Protein AF-A0A7W9AEJ7-F1 (afdb_monomer_lite)

Foldseek 3Di:
DLLVLLLVLLVVVLVVLVVCVVVCVVVVVDDPVCVVVSVVVNVLSVCLNVVLVVCVVVVNNVVSSVSSCVRSVVSVVVVVVVVCCVVVVDDPD

pLDDT: mean 97.43, std 2.55, range [82.12, 9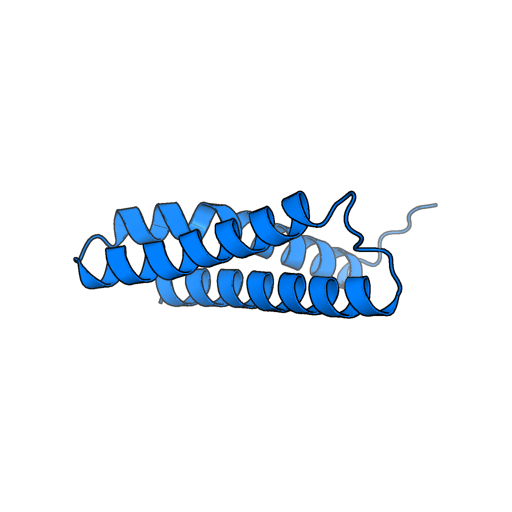8.75]

Organism: NCBI:txid1082345

Secondary structure (DSSP, 8-state):
-HHHHHHHHHHHHHHHHHHHHHHHHHHSSS-TTTHHHHHHHHHHHHHHHHHHHHHHHTT-HHHHHHHHHHHHHHHHHHHHHHHHHHHH-----

Radius of gyration: 16.03 Å; chains: 1; bounding box: 32×29×50 Å

Sequence (93 aa):
MFLKLLFALNWIAAAVLLYFFGEGQIDGSISADNMALWLGMIFGVTAIIVGGHVLVAKGKRVAAGLLLSILALPVALYGLFILALIILQPNWH

Structure (mmCIF, N/CA/C/O backbone):
data_AF-A0A7W9AEJ7-F1
#
_entry.id   AF-A0A7W9AEJ7-F1
#
loop_
_atom_site.group_PDB
_atom_site.id
_atom_site.type_symbol
_atom_site.label_atom_id
_atom_site.label_alt_id
_atom_site.label_comp_id
_atom_site.label_asym_id
_atom_site.label_entity_id
_atom_site.label_seq_id
_atom_site.pdbx_PDB_ins_code
_atom_site.Cartn_x
_atom_site.Cartn_y
_atom_site.Cartn_z
_atom_site.occupancy
_atom_site.B_iso_or_equiv
_atom_site.auth_seq_id
_atom_site.auth_comp_id
_atom_site.auth_asym_id
_atom_site.auth_atom_id
_atom_site.pdbx_PDB_model_num
ATOM 1 N N . MET A 1 1 ? -10.953 -9.421 14.362 1.00 82.12 1 MET A N 1
ATOM 2 C CA . MET A 1 1 ? -10.731 -10.179 13.113 1.00 82.12 1 MET A CA 1
ATOM 3 C C . MET A 1 1 ? -10.532 -9.239 11.926 1.00 82.12 1 MET A C 1
ATOM 5 O O . MET A 1 1 ? -9.458 -9.269 11.350 1.00 82.12 1 MET A O 1
ATOM 9 N N . PHE A 1 2 ? -11.470 -8.321 11.661 1.00 93.81 2 PHE A N 1
ATOM 10 C CA . PHE A 1 2 ? -11.405 -7.348 10.555 1.00 93.81 2 PHE A CA 1
ATOM 11 C C . PHE A 1 2 ? -10.081 -6.566 10.419 1.00 93.81 2 PHE A C 1
ATOM 13 O O . PHE A 1 2 ? -9.421 -6.664 9.395 1.00 93.81 2 PHE A O 1
ATOM 20 N N . LEU A 1 3 ? -9.623 -5.861 11.463 1.00 96.19 3 LEU A N 1
ATOM 21 C CA . LEU A 1 3 ? -8.368 -5.090 11.382 1.00 96.19 3 LEU A CA 1
ATOM 22 C C . LEU A 1 3 ? -7.140 -5.957 11.062 1.00 96.19 3 LEU A C 1
ATOM 24 O O . LEU A 1 3 ? -6.241 -5.496 10.371 1.00 96.19 3 LEU A O 1
ATOM 28 N N . LYS A 1 4 ? -7.106 -7.214 11.530 1.00 97.31 4 LYS A N 1
ATOM 29 C CA . LYS A 1 4 ? -6.001 -8.138 11.224 1.00 97.31 4 LYS A CA 1
ATOM 30 C C . LYS A 1 4 ? -5.945 -8.449 9.727 1.00 97.31 4 LYS A C 1
ATOM 32 O O . LYS A 1 4 ? -4.857 -8.484 9.170 1.00 97.31 4 LYS A O 1
ATOM 37 N N . LEU A 1 5 ? -7.106 -8.624 9.088 1.00 97.94 5 LEU A N 1
ATOM 38 C CA . LEU A 1 5 ? -7.199 -8.808 7.639 1.00 97.94 5 LEU A CA 1
ATOM 39 C C . LEU A 1 5 ? -6.690 -7.571 6.892 1.00 97.94 5 LEU A C 1
ATOM 41 O O . LEU A 1 5 ? -5.879 -7.708 5.982 1.00 97.94 5 LEU A O 1
ATOM 45 N N . LEU A 1 6 ? -7.103 -6.367 7.307 1.00 98.38 6 LEU A N 1
ATOM 46 C CA . LEU A 1 6 ? -6.610 -5.134 6.685 1.00 98.38 6 LEU A CA 1
ATOM 47 C C . LEU A 1 6 ? -5.087 -5.008 6.809 1.00 98.38 6 LEU A C 1
ATOM 49 O O . LEU A 1 6 ? -4.425 -4.688 5.826 1.00 98.38 6 LEU A O 1
ATOM 53 N N . PHE A 1 7 ? -4.512 -5.302 7.979 1.00 98.50 7 PHE A N 1
ATOM 54 C CA . PHE A 1 7 ? -3.055 -5.333 8.138 1.00 98.50 7 PHE A CA 1
ATOM 55 C C . PHE A 1 7 ? -2.394 -6.361 7.221 1.00 98.50 7 PHE A C 1
ATOM 57 O O . PHE A 1 7 ? -1.405 -6.028 6.580 1.00 98.50 7 PHE A O 1
ATOM 64 N N . ALA A 1 8 ? -2.934 -7.579 7.130 1.00 98.31 8 ALA A N 1
ATOM 65 C CA . ALA A 1 8 ? -2.378 -8.618 6.267 1.00 98.31 8 ALA A CA 1
ATOM 66 C C . ALA A 1 8 ? -2.329 -8.174 4.795 1.00 98.31 8 ALA A C 1
ATOM 68 O O . ALA A 1 8 ? -1.295 -8.319 4.152 1.00 98.31 8 ALA A O 1
ATOM 69 N N . LEU A 1 9 ? -3.400 -7.556 4.288 1.00 98.38 9 LEU A N 1
ATOM 70 C CA . LEU A 1 9 ? -3.445 -7.020 2.922 1.00 98.38 9 LEU A CA 1
ATOM 71 C C . LEU A 1 9 ? -2.413 -5.905 2.697 1.00 98.38 9 LEU A C 1
ATOM 73 O O . LEU A 1 9 ? -1.723 -5.904 1.682 1.00 98.38 9 LEU A O 1
ATOM 77 N N . ASN A 1 10 ? -2.260 -4.987 3.656 1.00 98.50 10 ASN A N 1
ATOM 78 C CA . ASN A 1 10 ? -1.238 -3.940 3.574 1.00 98.50 10 ASN A CA 1
ATOM 79 C C . ASN A 1 10 ? 0.189 -4.520 3.603 1.00 98.50 10 ASN A C 1
ATOM 81 O O . ASN A 1 10 ? 1.050 -4.050 2.865 1.00 98.50 10 ASN A O 1
ATOM 85 N N . TRP A 1 11 ? 0.441 -5.558 4.407 1.00 98.50 11 TRP A N 1
ATOM 86 C CA . TRP A 1 11 ? 1.737 -6.245 4.436 1.00 98.50 11 TRP A CA 1
ATOM 87 C C . TRP A 1 11 ? 2.042 -6.993 3.136 1.00 98.50 11 TRP A C 1
ATOM 89 O O . TRP A 1 11 ? 3.182 -6.960 2.681 1.00 98.50 11 TRP A O 1
ATOM 99 N N . ILE A 1 12 ? 1.036 -7.608 2.505 1.00 98.31 12 ILE A N 1
ATOM 100 C CA . ILE A 1 12 ? 1.179 -8.201 1.166 1.00 98.31 12 ILE A CA 1
ATOM 101 C C . ILE A 1 12 ? 1.568 -7.121 0.152 1.00 98.31 12 ILE A C 1
ATOM 103 O O . ILE A 1 12 ? 2.521 -7.304 -0.600 1.00 98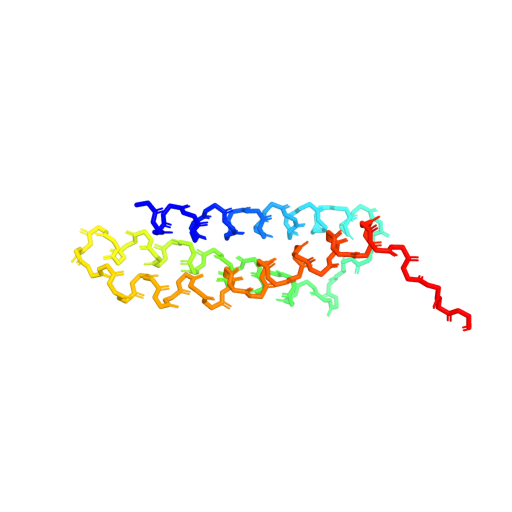.31 12 ILE A O 1
ATOM 107 N N . ALA A 1 13 ? 0.887 -5.972 0.167 1.00 98.06 13 ALA A N 1
ATOM 108 C CA . ALA A 1 13 ? 1.208 -4.858 -0.723 1.00 98.06 13 ALA A CA 1
ATOM 109 C C . ALA A 1 13 ? 2.634 -4.329 -0.506 1.00 98.06 13 ALA A C 1
ATOM 111 O O . ALA A 1 13 ? 3.355 -4.093 -1.472 1.00 98.06 13 ALA A O 1
ATOM 112 N N . ALA A 1 14 ? 3.061 -4.197 0.754 1.00 98.56 14 ALA A N 1
ATOM 113 C CA . ALA A 1 14 ? 4.425 -3.806 1.095 1.00 98.56 14 ALA A CA 1
ATOM 114 C C . ALA A 1 14 ? 5.457 -4.813 0.568 1.00 98.56 14 ALA A C 1
ATOM 116 O O . ALA A 1 14 ? 6.458 -4.407 -0.013 1.00 98.56 14 ALA A O 1
ATOM 117 N N . ALA A 1 15 ? 5.204 -6.116 0.725 1.00 98.56 15 ALA A N 1
ATOM 118 C CA . ALA A 1 15 ? 6.097 -7.160 0.230 1.00 98.56 15 ALA A CA 1
ATOM 119 C C . ALA A 1 15 ? 6.234 -7.122 -1.299 1.00 98.56 15 ALA A C 1
ATOM 121 O O . ALA A 1 15 ? 7.349 -7.167 -1.809 1.00 98.56 15 ALA A O 1
ATOM 122 N N . VAL A 1 16 ? 5.118 -6.972 -2.021 1.00 98.00 16 VAL A N 1
ATOM 123 C CA . VAL A 1 16 ? 5.117 -6.826 -3.486 1.00 98.00 16 VAL A CA 1
ATOM 124 C C . VAL A 1 16 ? 5.900 -5.583 -3.909 1.00 98.00 16 VAL A C 1
ATOM 126 O O . VAL A 1 16 ? 6.761 -5.668 -4.780 1.00 98.00 16 VAL A O 1
ATOM 129 N N . LEU A 1 17 ? 5.649 -4.439 -3.266 1.00 98.38 17 LEU A N 1
ATOM 130 C CA . LEU A 1 17 ? 6.344 -3.190 -3.569 1.00 98.38 17 LEU A CA 1
ATOM 131 C C . LEU A 1 17 ? 7.857 -3.305 -3.343 1.00 98.38 17 LEU A C 1
ATOM 133 O O . LEU A 1 17 ? 8.631 -2.868 -4.187 1.00 98.38 17 LEU A O 1
ATOM 137 N N . LEU A 1 18 ? 8.280 -3.901 -2.225 1.00 98.50 18 LEU A N 1
ATOM 138 C CA . LEU A 1 18 ? 9.697 -4.086 -1.905 1.00 98.50 18 LEU A CA 1
ATOM 139 C C . LEU A 1 18 ? 10.379 -5.085 -2.843 1.00 98.50 18 LEU A C 1
ATOM 141 O O . LEU A 1 18 ? 11.533 -4.871 -3.206 1.00 98.50 18 LEU A O 1
ATOM 145 N N . TYR A 1 19 ? 9.672 -6.139 -3.257 1.00 98.56 19 TYR A N 1
ATOM 146 C CA . TYR A 1 19 ? 10.172 -7.083 -4.253 1.00 98.56 19 TYR A CA 1
ATOM 147 C C . TYR A 1 19 ? 10.463 -6.378 -5.583 1.00 98.56 19 TYR A C 1
ATOM 149 O O . TYR A 1 19 ? 11.598 -6.410 -6.051 1.00 98.56 19 TYR A O 1
ATOM 157 N N . PHE A 1 20 ? 9.481 -5.661 -6.141 1.00 98.00 20 PHE A N 1
ATOM 158 C CA . PHE A 1 20 ? 9.671 -4.926 -7.397 1.00 98.00 20 PHE A CA 1
ATOM 159 C C . PHE A 1 20 ? 10.662 -3.772 -7.273 1.00 98.00 20 PHE A C 1
ATOM 161 O O . PHE A 1 20 ? 11.369 -3.478 -8.230 1.00 98.00 20 PHE A O 1
ATOM 168 N N . PHE A 1 21 ? 10.756 -3.140 -6.101 1.00 98.44 21 PHE A N 1
ATOM 169 C CA . PHE A 1 21 ? 11.806 -2.165 -5.849 1.00 98.44 21 PHE A CA 1
ATOM 170 C C . PHE A 1 21 ? 13.197 -2.804 -5.950 1.00 98.44 21 PHE A C 1
ATOM 172 O O . PHE A 1 21 ? 14.079 -2.240 -6.582 1.00 98.44 21 PHE A O 1
ATOM 179 N N . GLY A 1 22 ? 13.392 -3.984 -5.353 1.00 98.31 22 GLY A N 1
ATOM 180 C CA . GLY A 1 22 ? 14.657 -4.718 -5.419 1.00 98.31 22 GLY A CA 1
ATOM 181 C C . GLY A 1 22 ? 15.010 -5.167 -6.837 1.00 98.31 22 GLY A C 1
ATOM 182 O O . GLY A 1 22 ? 16.095 -4.850 -7.316 1.00 98.31 22 GLY A O 1
ATOM 183 N N . GLU A 1 23 ? 14.085 -5.844 -7.521 1.00 98.50 23 GLU A N 1
ATOM 184 C CA . GLU A 1 23 ? 14.266 -6.266 -8.920 1.00 98.50 23 GLU A CA 1
ATOM 185 C C . GLU A 1 23 ? 14.549 -5.070 -9.834 1.00 98.50 23 GLU A C 1
ATOM 187 O O . GLU A 1 23 ? 15.477 -5.106 -10.638 1.00 98.50 23 GLU A O 1
ATOM 192 N N . GLY A 1 24 ? 13.826 -3.967 -9.635 1.00 97.81 24 GLY A N 1
ATOM 193 C CA . GLY A 1 24 ? 13.988 -2.761 -10.432 1.00 97.81 24 GLY A CA 1
ATOM 194 C C . GLY A 1 24 ? 15.352 -2.075 -10.278 1.00 97.81 24 GLY A C 1
ATOM 195 O O . GLY A 1 24 ? 15.822 -1.401 -11.192 1.00 97.81 24 GLY A O 1
ATOM 196 N N . GLN A 1 25 ? 16.020 -2.249 -9.133 1.00 97.56 25 GLN A N 1
ATOM 197 C CA . GLN A 1 25 ? 17.413 -1.815 -8.959 1.00 97.56 25 GLN A CA 1
ATOM 198 C C . GLN A 1 25 ? 18.391 -2.726 -9.711 1.00 97.56 25 GLN A C 1
ATOM 200 O O . GLN A 1 25 ? 19.420 -2.254 -10.188 1.00 97.56 25 GLN A O 1
ATOM 205 N N . ILE A 1 26 ? 18.090 -4.026 -9.797 1.00 98.06 26 ILE A N 1
ATOM 206 C CA . ILE A 1 26 ? 18.944 -5.027 -10.451 1.00 98.06 26 ILE A CA 1
ATOM 207 C C . ILE A 1 26 ? 18.874 -4.880 -11.973 1.00 98.06 26 ILE A C 1
ATOM 209 O O . ILE A 1 26 ? 19.910 -4.910 -12.637 1.00 98.06 26 ILE A O 1
ATOM 213 N N . ASP A 1 27 ? 17.670 -4.711 -12.524 1.00 96.81 27 ASP A N 1
ATOM 214 C CA . ASP A 1 27 ? 17.451 -4.595 -13.970 1.00 96.81 27 ASP A CA 1
ATOM 215 C C . ASP A 1 27 ? 17.614 -3.160 -14.513 1.00 96.81 27 ASP A C 1
ATOM 217 O O . ASP A 1 27 ? 17.638 -2.950 -15.727 1.00 96.81 27 ASP A O 1
ATOM 221 N N . GLY A 1 28 ? 17.768 -2.174 -13.622 1.00 96.62 28 GLY A N 1
ATOM 222 C CA . GLY A 1 28 ? 17.964 -0.765 -13.960 1.00 96.62 28 GLY A CA 1
ATOM 223 C C . GLY A 1 28 ? 16.686 -0.009 -14.340 1.00 96.62 28 GLY A C 1
ATOM 224 O O . GLY A 1 28 ? 16.770 1.162 -14.716 1.00 96.62 28 GLY A O 1
ATOM 225 N N . SER A 1 29 ? 15.504 -0.627 -14.229 1.00 97.00 29 SER A N 1
ATOM 226 C CA . SER A 1 29 ? 14.213 0.047 -14.441 1.00 97.00 29 SER A CA 1
ATOM 227 C C . SER A 1 29 ? 13.899 1.085 -13.357 1.00 97.00 29 SER A C 1
ATOM 229 O O . SER A 1 29 ? 13.112 2.010 -13.589 1.00 97.00 29 SER A O 1
ATOM 231 N N . ILE A 1 30 ? 14.544 0.983 -12.189 1.00 97.81 30 ILE A N 1
ATOM 232 C CA . ILE A 1 30 ? 14.552 2.013 -11.150 1.00 97.81 30 ILE A CA 1
ATOM 233 C C . ILE A 1 30 ? 15.903 2.715 -11.150 1.00 97.81 30 ILE A C 1
ATOM 235 O O . ILE A 1 30 ? 16.921 2.161 -10.743 1.00 97.81 30 ILE A O 1
ATOM 239 N N . SER A 1 31 ? 15.887 3.976 -11.564 1.00 96.69 31 SER A N 1
ATOM 240 C CA . SER A 1 31 ? 17.060 4.834 -11.687 1.00 96.69 31 SER A CA 1
ATOM 241 C C . SER A 1 31 ? 16.863 6.128 -10.894 1.00 96.69 31 SER A C 1
ATOM 243 O O . SER A 1 31 ? 15.834 6.340 -10.248 1.00 96.69 31 SER A O 1
ATOM 245 N N . ALA A 1 32 ? 17.841 7.034 -10.947 1.00 96.12 32 ALA A N 1
ATOM 246 C CA . ALA A 1 32 ? 17.717 8.354 -10.331 1.00 96.12 32 ALA A CA 1
ATOM 247 C C . ALA A 1 32 ? 16.468 9.127 -10.808 1.00 96.12 32 ALA A C 1
ATOM 249 O O . ALA A 1 32 ? 15.888 9.875 -10.021 1.00 96.12 32 ALA A O 1
ATOM 250 N N . ASP A 1 33 ? 16.018 8.894 -12.046 1.00 97.12 33 ASP A N 1
ATOM 251 C CA . ASP A 1 33 ? 14.900 9.618 -12.662 1.00 97.12 33 ASP A CA 1
ATOM 252 C C . ASP A 1 33 ? 13.540 9.275 -12.037 1.00 97.12 33 ASP A C 1
ATOM 254 O O . ASP A 1 33 ? 12.626 10.101 -12.042 1.00 97.12 33 ASP A O 1
ATOM 258 N N . ASN A 1 34 ? 13.386 8.074 -11.466 1.00 97.62 34 ASN A N 1
ATOM 259 C CA . ASN A 1 34 ? 12.135 7.630 -10.839 1.00 97.62 34 ASN A CA 1
ATOM 260 C C . ASN A 1 34 ? 12.287 7.209 -9.367 1.00 97.62 34 ASN A C 1
ATOM 262 O O . ASN A 1 34 ? 11.287 6.905 -8.714 1.00 97.62 34 ASN A O 1
ATOM 266 N N . MET A 1 35 ? 13.498 7.260 -8.805 1.00 97.62 35 MET A N 1
ATOM 267 C CA . MET A 1 35 ? 13.784 6.895 -7.413 1.00 97.62 35 MET A CA 1
ATOM 268 C C . MET A 1 35 ? 12.849 7.590 -6.414 1.00 97.62 35 MET A C 1
ATOM 270 O O . MET A 1 35 ? 12.329 6.957 -5.495 1.00 97.62 35 MET A O 1
ATOM 274 N N . ALA A 1 36 ? 12.599 8.889 -6.604 1.00 98.12 36 ALA A N 1
ATOM 275 C CA . ALA A 1 36 ? 11.739 9.669 -5.714 1.00 98.12 36 ALA A CA 1
ATOM 276 C C . ALA A 1 36 ? 10.302 9.121 -5.656 1.00 98.12 36 ALA A C 1
ATOM 278 O O . ALA A 1 36 ? 9.708 9.066 -4.579 1.00 98.12 36 ALA A O 1
ATOM 279 N N . LEU A 1 37 ? 9.762 8.667 -6.793 1.00 98.12 37 LEU A N 1
ATOM 280 C CA . LEU A 1 37 ? 8.436 8.053 -6.864 1.00 98.12 37 LEU A CA 1
ATOM 281 C C . LEU A 1 37 ? 8.402 6.748 -6.064 1.00 98.12 37 LEU A C 1
ATOM 283 O O . LEU A 1 37 ? 7.509 6.546 -5.242 1.00 98.12 37 LEU A O 1
ATOM 287 N N . TRP A 1 38 ? 9.397 5.886 -6.261 1.00 98.38 38 TRP A N 1
ATOM 288 C CA . TRP A 1 38 ? 9.487 4.600 -5.573 1.00 98.38 38 TRP A CA 1
ATOM 289 C C . TRP A 1 38 ? 9.640 4.739 -4.060 1.00 98.38 38 TRP A C 1
ATOM 291 O O . TRP A 1 38 ? 8.895 4.113 -3.303 1.00 98.38 38 TRP A O 1
ATOM 301 N N . LEU A 1 39 ? 10.540 5.615 -3.611 1.00 98.31 39 LEU A N 1
ATOM 302 C CA . LEU A 1 39 ? 10.694 5.919 -2.189 1.00 98.31 39 LEU A CA 1
ATOM 303 C C . LEU A 1 39 ? 9.421 6.543 -1.606 1.00 98.31 39 LEU A C 1
ATOM 305 O O . LEU A 1 39 ? 9.035 6.206 -0.488 1.00 98.31 39 LEU A O 1
ATOM 309 N N . GLY A 1 40 ? 8.731 7.396 -2.369 1.00 98.62 40 GLY A N 1
ATOM 310 C CA . GLY A 1 40 ? 7.435 7.954 -1.989 1.00 98.62 40 GLY A CA 1
ATOM 311 C C . GLY A 1 40 ? 6.367 6.879 -1.775 1.00 98.62 40 GLY A C 1
ATOM 312 O O . GLY A 1 40 ? 5.652 6.917 -0.772 1.00 98.62 40 GLY A O 1
ATOM 313 N N . MET A 1 41 ? 6.297 5.877 -2.657 1.00 98.12 41 MET A N 1
ATOM 314 C CA . MET A 1 41 ? 5.394 4.733 -2.491 1.00 98.12 41 MET A CA 1
ATOM 315 C C . MET A 1 41 ? 5.745 3.916 -1.243 1.00 98.12 41 MET A C 1
ATOM 317 O O . MET A 1 41 ? 4.858 3.626 -0.438 1.00 98.12 41 MET A O 1
ATOM 321 N N . ILE A 1 42 ? 7.028 3.596 -1.033 1.00 98.56 42 ILE A N 1
ATOM 322 C CA . ILE A 1 42 ? 7.487 2.843 0.149 1.00 98.56 42 ILE A CA 1
ATOM 323 C C . ILE A 1 42 ? 7.132 3.599 1.431 1.00 98.56 42 ILE A C 1
ATOM 325 O O . ILE A 1 42 ? 6.584 3.017 2.374 1.00 98.56 42 ILE A O 1
ATOM 329 N N . PHE A 1 43 ? 7.393 4.906 1.454 1.00 98.62 43 PHE A N 1
ATOM 330 C CA . PHE A 1 43 ? 7.042 5.767 2.574 1.00 98.62 43 PHE A CA 1
ATOM 331 C C . PHE A 1 43 ? 5.530 5.784 2.821 1.00 98.62 43 PHE A C 1
ATOM 333 O O . PHE A 1 43 ? 5.100 5.603 3.958 1.00 98.62 43 PHE A O 1
ATOM 340 N N . GLY A 1 44 ? 4.718 5.936 1.772 1.00 98.50 44 GLY A N 1
ATOM 341 C CA . GLY A 1 44 ? 3.258 5.950 1.871 1.00 98.50 44 GLY A CA 1
ATOM 342 C C . GLY A 1 44 ? 2.688 4.657 2.458 1.00 98.50 44 GLY A C 1
ATOM 343 O O . GLY A 1 44 ? 1.913 4.702 3.416 1.00 98.50 44 GLY A O 1
ATOM 344 N N . VAL A 1 45 ? 3.121 3.498 1.950 1.00 98.38 45 VAL A N 1
ATOM 345 C CA . VAL A 1 45 ? 2.702 2.185 2.477 1.00 98.38 45 VAL A CA 1
ATOM 346 C C . VAL A 1 45 ? 3.133 2.023 3.938 1.00 98.38 45 VAL A C 1
ATOM 348 O O . VAL A 1 45 ? 2.331 1.626 4.788 1.00 98.38 45 VAL A O 1
ATOM 351 N N . THR A 1 46 ? 4.374 2.400 4.259 1.00 98.56 46 THR A N 1
ATOM 352 C CA . THR A 1 46 ? 4.900 2.346 5.631 1.00 98.56 46 THR A CA 1
ATOM 353 C C . THR A 1 46 ? 4.091 3.238 6.574 1.00 98.56 46 THR A C 1
ATOM 355 O O . THR A 1 46 ? 3.713 2.802 7.663 1.00 98.56 46 THR A O 1
ATOM 358 N N . ALA A 1 47 ? 3.758 4.462 6.153 1.00 98.69 47 ALA A N 1
ATOM 359 C CA . ALA A 1 47 ? 2.963 5.405 6.933 1.00 98.69 47 ALA A CA 1
ATOM 360 C C . ALA A 1 47 ? 1.549 4.873 7.221 1.00 98.69 47 ALA A C 1
ATOM 362 O O . ALA A 1 47 ? 1.056 5.037 8.339 1.00 98.69 47 ALA A O 1
ATOM 363 N N . ILE A 1 48 ? 0.917 4.186 6.263 1.00 98.62 48 ILE A N 1
ATOM 364 C CA . ILE A 1 48 ? -0.393 3.545 6.461 1.00 98.62 48 ILE A CA 1
ATOM 365 C C . ILE A 1 48 ? -0.302 2.429 7.510 1.00 98.62 48 ILE A C 1
ATOM 367 O O . ILE A 1 48 ? -1.104 2.402 8.447 1.00 98.62 48 ILE A O 1
ATOM 371 N N . ILE A 1 49 ? 0.687 1.533 7.399 1.00 98.62 49 ILE A N 1
ATOM 372 C CA . ILE A 1 49 ? 0.862 0.404 8.329 1.00 98.62 49 ILE A CA 1
ATOM 373 C C . ILE A 1 49 ? 1.179 0.909 9.742 1.00 98.62 49 ILE A C 1
ATOM 375 O O . ILE A 1 49 ? 0.487 0.561 10.704 1.00 98.62 49 ILE A O 1
ATOM 379 N N . VAL A 1 50 ? 2.197 1.764 9.878 1.00 98.62 50 VAL A N 1
ATOM 380 C CA . VAL A 1 50 ? 2.620 2.317 11.173 1.00 98.62 50 VAL A CA 1
ATOM 381 C C . VAL A 1 50 ? 1.513 3.179 11.776 1.00 98.62 50 VAL A C 1
ATOM 383 O O . VAL A 1 50 ? 1.174 3.013 12.950 1.00 98.62 50 VAL A O 1
ATOM 386 N N . GLY A 1 51 ? 0.886 4.049 10.980 1.00 98.56 51 GLY A N 1
ATOM 387 C CA . GLY A 1 51 ? -0.243 4.871 11.414 1.00 98.56 51 GLY A CA 1
ATOM 388 C C . GLY A 1 51 ? -1.418 4.024 11.904 1.00 98.56 51 GLY A C 1
ATOM 389 O O . GLY A 1 51 ? -1.991 4.313 12.957 1.00 98.56 51 GLY A O 1
ATOM 390 N N . GLY A 1 52 ? -1.722 2.923 11.211 1.00 98.38 52 GLY A N 1
ATOM 391 C CA . GLY A 1 52 ? -2.712 1.941 11.643 1.00 98.38 52 GLY A CA 1
ATOM 392 C C . GLY A 1 52 ? -2.374 1.344 13.010 1.00 98.38 52 GLY A C 1
ATOM 393 O O . GLY A 1 52 ? -3.228 1.330 13.900 1.00 98.38 52 GLY A O 1
ATOM 394 N N . HIS A 1 53 ? -1.127 0.904 13.219 1.00 98.44 53 HIS A N 1
ATOM 395 C CA . HIS A 1 53 ? -0.674 0.362 14.508 1.00 98.44 53 HIS A CA 1
ATOM 396 C C . HIS A 1 53 ? -0.789 1.389 15.640 1.00 98.44 53 HIS A C 1
ATOM 398 O O . HIS A 1 53 ? -1.332 1.075 16.702 1.00 98.44 53 HIS A O 1
ATOM 404 N N . VAL A 1 54 ? -0.350 2.629 15.403 1.00 98.75 54 VAL A N 1
ATOM 405 C CA . VAL A 1 54 ? -0.430 3.725 16.382 1.00 98.75 54 VAL A CA 1
ATOM 406 C C . VAL A 1 54 ? -1.882 4.040 16.748 1.00 98.75 54 VAL A C 1
ATOM 408 O O . VAL A 1 54 ? -2.199 4.221 17.925 1.00 98.75 54 VAL A O 1
ATOM 411 N N . LEU A 1 55 ? -2.791 4.085 15.771 1.00 98.62 55 LEU A N 1
ATOM 412 C CA . LEU A 1 55 ? -4.213 4.334 16.024 1.00 98.62 55 LEU A CA 1
ATOM 413 C C . LEU A 1 55 ? -4.858 3.202 16.831 1.00 98.62 55 LEU A C 1
ATOM 415 O O . LEU A 1 55 ? -5.632 3.479 17.750 1.00 98.62 55 LEU A O 1
ATOM 419 N N . VAL A 1 56 ? -4.506 1.944 16.544 1.00 98.19 56 VAL A N 1
ATOM 420 C CA . VAL A 1 56 ? -4.962 0.789 17.334 1.00 98.19 56 VAL A CA 1
ATOM 421 C C . VAL A 1 56 ? -4.445 0.863 18.770 1.00 98.19 56 VAL A C 1
ATOM 423 O O . VAL A 1 56 ? -5.238 0.677 19.693 1.00 98.19 56 VAL A O 1
ATOM 426 N N . ALA A 1 57 ? -3.163 1.184 18.968 1.00 98.12 57 ALA A N 1
ATOM 427 C CA . ALA A 1 57 ? -2.563 1.328 20.296 1.00 98.12 57 ALA A CA 1
ATOM 428 C C . ALA A 1 57 ? -3.229 2.442 21.125 1.00 98.12 57 ALA A C 1
ATOM 430 O O . ALA A 1 57 ? -3.360 2.322 22.338 1.00 98.12 57 ALA A O 1
ATOM 431 N N . LYS A 1 58 ? -3.725 3.496 20.465 1.00 98.38 58 LYS A N 1
ATOM 432 C CA . LYS A 1 58 ? -4.488 4.594 21.087 1.00 98.38 58 LYS A CA 1
ATOM 433 C C . LYS A 1 58 ? -5.990 4.301 21.248 1.00 98.38 58 LYS A C 1
ATOM 435 O O . LYS A 1 58 ? -6.757 5.216 21.533 1.00 98.38 58 LYS A O 1
ATOM 440 N N . GLY A 1 59 ? -6.445 3.071 20.995 1.00 98.12 59 GLY A N 1
ATOM 441 C CA . GLY A 1 59 ? -7.861 2.686 21.081 1.00 98.12 59 GLY A CA 1
ATOM 442 C C . GLY A 1 59 ? -8.752 3.219 19.947 1.00 98.12 59 GLY A C 1
ATOM 443 O O . GLY A 1 59 ? -9.945 2.917 19.906 1.00 98.12 59 GLY A O 1
ATOM 444 N N . LYS A 1 60 ? -8.198 3.952 18.970 1.00 98.25 60 LYS A N 1
ATOM 445 C CA . LYS A 1 60 ? -8.926 4.567 17.845 1.00 98.25 60 LYS A CA 1
ATOM 446 C C . LYS A 1 60 ? -9.161 3.568 16.705 1.00 98.25 60 LYS A C 1
ATOM 448 O O . LYS A 1 60 ? -8.718 3.766 15.574 1.00 98.25 60 LYS A O 1
ATOM 453 N N . ARG A 1 61 ? -9.879 2.480 16.998 1.00 97.50 61 ARG A N 1
ATOM 454 C CA . ARG A 1 61 ? -10.093 1.355 16.066 1.00 97.50 61 ARG A CA 1
ATOM 455 C C . ARG A 1 61 ? -10.783 1.743 14.757 1.00 97.50 61 ARG A C 1
ATOM 457 O O . ARG A 1 61 ? -10.397 1.226 13.716 1.00 97.50 61 ARG A O 1
ATOM 464 N N . VAL A 1 62 ? -11.763 2.650 14.798 1.00 97.94 62 VAL A N 1
ATOM 465 C CA . VAL A 1 62 ? -12.473 3.112 13.589 1.00 97.94 62 VAL A CA 1
ATOM 466 C C . VAL A 1 62 ? -11.527 3.887 12.674 1.00 97.94 62 VAL A C 1
ATOM 468 O O . VAL A 1 62 ? -11.409 3.554 11.501 1.00 97.94 62 VAL A O 1
ATOM 471 N N . ALA A 1 63 ? -10.782 4.852 13.220 1.00 98.38 63 ALA A N 1
ATOM 472 C CA . ALA A 1 63 ? -9.798 5.615 12.453 1.00 98.38 63 ALA A CA 1
ATOM 473 C C . ALA A 1 63 ? -8.700 4.712 11.867 1.00 98.38 63 ALA A C 1
ATOM 475 O O . ALA A 1 63 ? -8.315 4.891 10.716 1.00 98.38 63 ALA A O 1
ATOM 476 N N . ALA A 1 64 ? -8.236 3.710 12.625 1.00 98.50 64 ALA A N 1
ATOM 477 C CA . ALA A 1 64 ? -7.292 2.716 12.117 1.00 98.50 64 ALA A CA 1
ATOM 478 C C . ALA A 1 64 ? -7.875 1.922 10.940 1.00 98.50 64 ALA A C 1
ATOM 480 O O . ALA A 1 64 ? -7.200 1.730 9.935 1.00 98.50 64 ALA A O 1
ATOM 481 N N . GLY A 1 65 ? -9.134 1.486 11.053 1.00 98.56 65 GLY A N 1
ATOM 482 C CA . GLY A 1 65 ? -9.836 0.779 9.984 1.00 98.56 65 GLY A CA 1
ATOM 483 C C . GLY A 1 65 ? -9.951 1.620 8.716 1.00 98.56 65 GLY A C 1
ATOM 484 O O . GLY A 1 65 ? -9.633 1.122 7.641 1.00 98.56 65 GLY A O 1
ATOM 485 N N . LEU A 1 66 ? -10.332 2.895 8.843 1.00 98.44 66 LEU A N 1
ATOM 486 C CA . LEU A 1 66 ? -10.411 3.824 7.713 1.00 98.44 66 LEU A CA 1
ATOM 487 C C . LEU A 1 66 ? -9.046 4.022 7.045 1.00 98.44 66 LEU A C 1
ATOM 489 O O . LEU A 1 66 ? -8.942 3.850 5.835 1.00 98.44 66 LEU A O 1
ATOM 493 N N . LEU A 1 67 ? -7.996 4.300 7.827 1.00 98.62 67 LEU A N 1
ATOM 494 C CA . LEU A 1 67 ? -6.639 4.493 7.307 1.00 98.62 67 LEU A CA 1
ATOM 495 C C . LEU A 1 67 ? -6.125 3.252 6.565 1.00 98.62 67 LEU A C 1
ATOM 497 O O . LEU A 1 67 ? -5.663 3.354 5.434 1.00 98.62 67 LEU A O 1
ATOM 501 N N . LEU A 1 68 ? -6.242 2.070 7.177 1.00 98.62 68 LEU A N 1
ATOM 502 C CA . LEU A 1 68 ? -5.772 0.817 6.579 1.00 98.62 68 LEU A CA 1
ATOM 503 C C . LEU A 1 68 ? -6.576 0.421 5.332 1.00 98.62 68 LEU A C 1
ATOM 505 O O . LEU A 1 68 ? -6.035 -0.248 4.451 1.00 98.62 68 LEU A O 1
ATOM 509 N N . SER A 1 69 ? -7.851 0.820 5.251 1.00 98.44 69 SER A N 1
ATOM 510 C CA . SER A 1 69 ? -8.721 0.511 4.109 1.00 98.44 69 SER A CA 1
ATOM 511 C C . SER A 1 69 ? -8.318 1.249 2.835 1.00 98.44 69 SER A C 1
ATOM 513 O O . SER A 1 69 ? -8.611 0.739 1.757 1.00 98.44 69 SER A O 1
ATOM 515 N N . ILE A 1 70 ? -7.613 2.385 2.943 1.00 98.25 70 ILE A N 1
ATOM 516 C CA . ILE A 1 70 ? -7.136 3.171 1.789 1.00 98.25 70 ILE A CA 1
ATOM 517 C C . ILE A 1 70 ? -6.353 2.290 0.813 1.00 98.25 70 ILE A C 1
ATOM 519 O O . ILE A 1 70 ? -6.591 2.351 -0.389 1.00 98.25 70 ILE A O 1
ATOM 523 N N . LEU A 1 71 ? -5.459 1.444 1.330 1.00 98.12 71 LEU A N 1
ATOM 524 C CA . LEU A 1 71 ? -4.647 0.543 0.516 1.00 98.12 71 LEU A CA 1
ATOM 525 C C . LEU A 1 71 ? -5.164 -0.902 0.535 1.00 98.12 71 LEU A C 1
ATOM 527 O O . LEU A 1 71 ? -5.104 -1.585 -0.484 1.00 98.12 71 LEU A O 1
ATOM 531 N N . ALA A 1 72 ? -5.734 -1.382 1.644 1.00 98.19 72 ALA A N 1
ATOM 532 C CA . ALA A 1 72 ? -6.243 -2.754 1.700 1.00 98.19 72 ALA A CA 1
ATOM 533 C C . ALA A 1 72 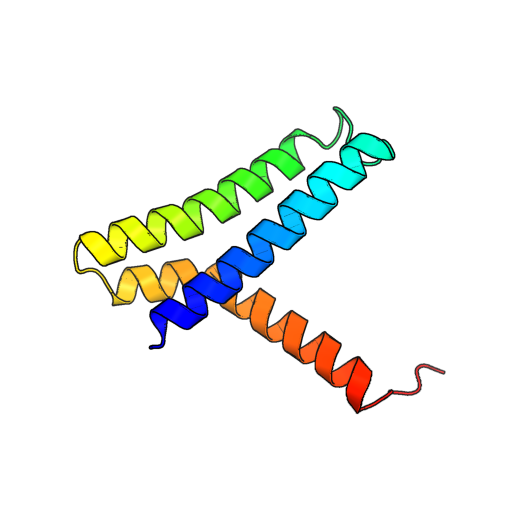? -7.379 -3.014 0.699 1.00 98.19 72 ALA A C 1
ATOM 535 O O . ALA A 1 72 ? -7.447 -4.106 0.138 1.00 98.19 72 ALA A O 1
ATOM 536 N N . LEU A 1 73 ? -8.265 -2.037 0.467 1.00 98.00 73 LEU A N 1
ATOM 537 C CA . LEU A 1 73 ? -9.380 -2.197 -0.463 1.00 98.00 73 LEU A CA 1
ATOM 538 C C . LEU A 1 73 ? -8.913 -2.376 -1.919 1.00 98.00 73 LEU A C 1
ATOM 540 O O . LEU A 1 73 ? -9.286 -3.389 -2.510 1.00 98.00 73 LEU A O 1
ATOM 544 N N . PRO A 1 74 ? -8.082 -1.487 -2.506 1.00 97.50 74 PRO A N 1
ATOM 545 C CA . PRO A 1 74 ? -7.584 -1.703 -3.864 1.00 97.50 74 PRO A CA 1
ATOM 546 C C . PRO A 1 74 ? -6.753 -2.986 -3.984 1.00 97.50 74 PRO A C 1
ATOM 548 O O . PRO A 1 74 ? -6.878 -3.684 -4.984 1.00 97.50 74 PRO A O 1
ATOM 551 N N . VAL A 1 75 ? -5.983 -3.361 -2.955 1.00 97.50 75 VAL A N 1
ATOM 552 C CA . VAL A 1 75 ? -5.225 -4.627 -2.938 1.00 97.50 75 VAL A CA 1
ATOM 553 C C . VAL A 1 75 ? -6.155 -5.839 -2.979 1.00 97.50 75 VAL A C 1
ATOM 555 O O . VAL A 1 75 ? -5.937 -6.754 -3.769 1.00 97.50 75 VAL A O 1
ATOM 558 N N . ALA A 1 76 ? -7.213 -5.847 -2.163 1.00 98.06 76 ALA A N 1
ATOM 559 C CA . ALA A 1 76 ? -8.194 -6.927 -2.164 1.00 98.06 76 ALA A CA 1
ATOM 560 C C . ALA A 1 76 ? -8.929 -7.019 -3.505 1.00 98.06 76 ALA A C 1
ATOM 562 O O . ALA A 1 76 ? -9.058 -8.110 -4.053 1.00 98.06 76 ALA A O 1
ATOM 563 N N . LEU A 1 77 ? -9.377 -5.884 -4.051 1.00 98.25 77 LEU A N 1
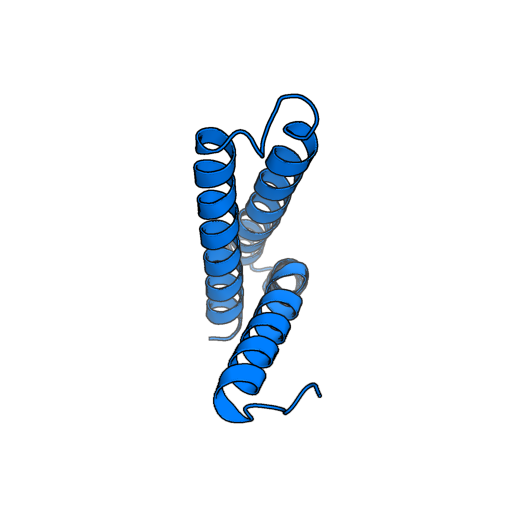ATOM 564 C CA . LEU A 1 77 ? -10.073 -5.841 -5.338 1.00 98.25 77 LEU A CA 1
ATOM 565 C C . LEU A 1 77 ? -9.175 -6.304 -6.486 1.00 98.25 77 LEU A C 1
ATOM 567 O O . LEU A 1 77 ? -9.620 -7.085 -7.321 1.00 98.25 77 LEU A O 1
ATOM 571 N N . TYR A 1 78 ? -7.908 -5.886 -6.502 1.00 97.44 78 TYR A N 1
ATOM 572 C CA . TYR A 1 78 ? -6.947 -6.339 -7.501 1.00 97.44 78 TYR A CA 1
ATOM 573 C C . TYR A 1 78 ? -6.655 -7.838 -7.366 1.00 97.44 78 TYR A C 1
ATOM 575 O O . TYR A 1 78 ? -6.689 -8.563 -8.355 1.00 97.44 78 TYR A O 1
ATOM 583 N N . GLY A 1 79 ? -6.455 -8.338 -6.143 1.00 96.62 79 GLY A N 1
ATOM 584 C CA . GLY A 1 79 ? -6.277 -9.771 -5.898 1.00 96.62 79 GLY A CA 1
ATOM 585 C C . GLY A 1 79 ? -7.485 -10.602 -6.343 1.00 96.62 79 GLY A C 1
ATOM 586 O O . GLY A 1 79 ? -7.317 -11.638 -6.982 1.00 96.62 79 GLY A O 1
ATOM 587 N N . LEU A 1 80 ? -8.704 -10.124 -6.070 1.00 98.00 80 LEU A N 1
ATOM 588 C CA . LEU A 1 80 ? -9.940 -10.753 -6.544 1.00 98.00 80 LEU A CA 1
ATOM 589 C C . LEU A 1 80 ? -10.060 -10.707 -8.068 1.00 98.00 80 LEU A C 1
ATOM 591 O O . LEU A 1 80 ? -10.492 -11.689 -8.664 1.00 98.00 80 LEU A O 1
ATOM 595 N N . PHE A 1 81 ? -9.661 -9.602 -8.696 1.00 97.38 81 PHE A N 1
ATOM 596 C CA . PHE A 1 81 ? -9.625 -9.489 -10.150 1.00 97.38 81 PHE A CA 1
ATOM 597 C C . PHE A 1 81 ? -8.674 -10.524 -10.762 1.00 97.38 81 PHE A C 1
ATOM 599 O O . PHE A 1 81 ? -9.094 -11.287 -11.626 1.00 97.38 81 PHE A O 1
ATOM 606 N N . ILE A 1 82 ? -7.437 -10.633 -10.264 1.00 97.00 82 ILE A N 1
ATOM 607 C CA . ILE A 1 82 ? -6.475 -11.648 -10.725 1.00 97.00 82 ILE A CA 1
ATOM 608 C C . ILE A 1 82 ? -7.012 -13.067 -10.507 1.00 97.00 82 ILE A C 1
ATOM 610 O O . ILE A 1 82 ? -6.943 -13.899 -11.410 1.00 97.00 82 ILE A O 1
ATOM 614 N N . LEU A 1 83 ? -7.605 -13.342 -9.344 1.00 97.81 83 LEU A N 1
ATOM 615 C CA . LEU A 1 83 ? -8.229 -14.635 -9.069 1.00 97.81 83 LEU A CA 1
ATOM 616 C C . LEU A 1 83 ? -9.365 -14.940 -10.058 1.00 97.81 83 LEU A C 1
ATOM 618 O O . LEU A 1 83 ? -9.468 -16.063 -10.549 1.00 97.81 83 LEU A O 1
ATOM 622 N N . ALA A 1 84 ? -10.187 -13.943 -10.388 1.00 97.75 84 ALA A N 1
ATOM 623 C CA . ALA A 1 84 ? -11.247 -14.083 -11.376 1.00 97.75 84 ALA A CA 1
ATOM 624 C C . ALA A 1 84 ? -10.684 -14.386 -12.770 1.00 97.75 84 ALA A C 1
ATOM 626 O O . ALA A 1 84 ? -11.216 -15.263 -13.441 1.00 97.75 84 ALA A O 1
ATOM 627 N N . LEU A 1 85 ? -9.588 -13.740 -13.186 1.00 97.31 85 LEU A N 1
ATOM 628 C CA . LEU A 1 85 ? -8.928 -14.054 -14.459 1.00 97.31 85 LEU A CA 1
ATOM 629 C C . LEU A 1 85 ? -8.454 -15.509 -14.526 1.00 97.31 85 LEU A C 1
ATOM 631 O O . LEU A 1 85 ? -8.622 -16.160 -15.555 1.00 97.31 85 LEU A O 1
ATOM 635 N N . ILE A 1 86 ? -7.90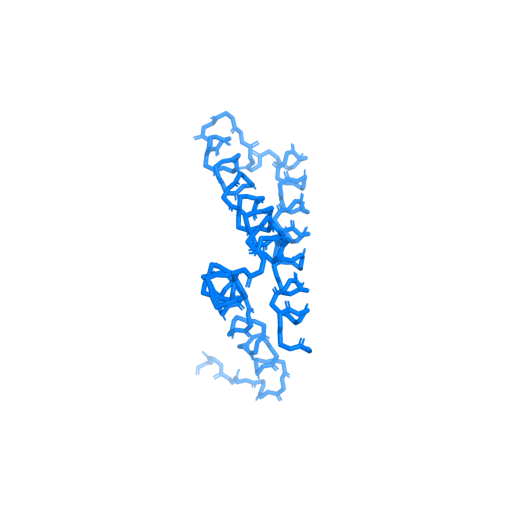3 -16.026 -13.425 1.00 97.06 86 ILE A N 1
ATOM 636 C CA . ILE 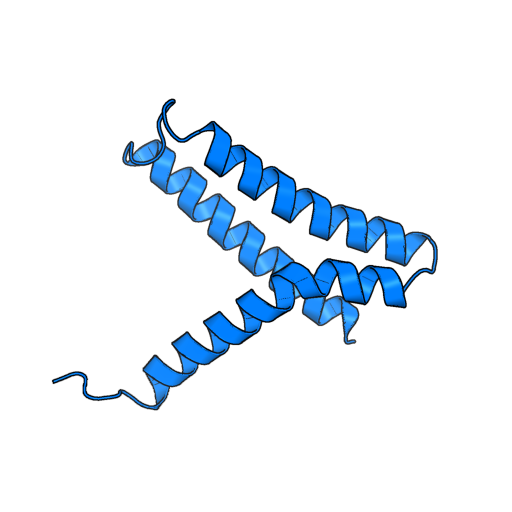A 1 86 ? -7.418 -17.409 -13.333 1.00 97.06 86 ILE A CA 1
ATOM 637 C C . ILE A 1 86 ? -8.579 -18.410 -13.409 1.00 97.06 86 ILE A C 1
ATOM 639 O O . ILE A 1 86 ? -8.467 -19.420 -14.101 1.00 97.06 86 ILE A O 1
ATOM 643 N N . ILE A 1 87 ? -9.681 -18.142 -12.703 1.00 98.19 87 ILE A N 1
ATOM 644 C CA . ILE A 1 87 ? -10.827 -19.060 -12.614 1.00 98.19 87 ILE A CA 1
ATOM 645 C C . ILE A 1 87 ? -11.693 -19.006 -13.874 1.00 98.19 87 ILE A C 1
ATOM 647 O O . ILE A 1 87 ? -12.086 -20.045 -14.396 1.00 98.19 87 ILE A O 1
ATOM 651 N N . LEU A 1 88 ? -12.034 -17.801 -14.332 1.00 97.44 88 LEU A N 1
ATOM 652 C CA . LEU A 1 88 ? -12.991 -17.598 -15.420 1.00 97.44 88 LEU A CA 1
ATOM 653 C C . LEU A 1 88 ? -12.360 -17.776 -16.799 1.00 97.44 88 LEU A C 1
ATOM 655 O O . LEU A 1 88 ? -13.099 -17.990 -17.754 1.00 97.44 88 LEU A O 1
ATOM 659 N N . GLN A 1 89 ? -11.029 -17.662 -16.900 1.00 95.38 89 GLN A N 1
ATOM 660 C CA . GLN A 1 89 ? -10.268 -17.777 -18.148 1.00 95.38 89 GLN A CA 1
ATOM 661 C C . GLN A 1 89 ? -10.943 -17.043 -19.325 1.00 95.38 89 GLN A C 1
ATOM 663 O O . GLN A 1 89 ? -11.243 -17.662 -20.349 1.00 95.38 89 GLN A O 1
ATOM 668 N N . PRO A 1 90 ? -11.251 -15.736 -19.182 1.00 94.25 90 PRO A N 1
ATOM 669 C CA . PRO A 1 90 ? -11.978 -15.002 -20.209 1.00 94.25 90 PRO A CA 1
ATOM 670 C C . PRO A 1 90 ? -11.205 -15.012 -21.533 1.00 94.25 90 PRO A C 1
ATOM 672 O O . PRO A 1 90 ? -9.988 -14.830 -21.557 1.00 94.25 90 PRO A O 1
ATOM 675 N N . ASN A 1 91 ? -11.923 -15.219 -22.637 1.00 92.50 91 ASN A N 1
ATOM 676 C CA . ASN A 1 91 ? -11.364 -15.086 -23.976 1.00 92.50 91 ASN A CA 1
ATOM 677 C C . ASN A 1 91 ? -11.326 -13.598 -24.350 1.00 92.50 91 ASN A C 1
ATOM 679 O O . ASN A 1 91 ? -12.364 -12.941 -24.350 1.00 92.50 91 ASN A O 1
ATOM 683 N N . TRP A 1 92 ? -10.132 -13.083 -24.636 1.00 87.12 92 TRP A N 1
ATOM 684 C CA . TRP A 1 92 ? -9.888 -11.673 -24.961 1.00 87.12 92 TRP A CA 1
ATOM 685 C C . TRP A 1 92 ? -9.798 -11.398 -26.468 1.00 87.12 92 TRP A C 1
ATOM 687 O O . TRP A 1 92 ? -9.460 -10.278 -26.849 1.00 87.12 92 TRP A O 1
ATOM 697 N N . HIS A 1 93 ? -10.029 -12.418 -27.300 1.00 85.25 93 HIS A N 1
ATOM 698 C CA . HIS A 1 93 ? -10.076 -12.284 -28.756 1.00 85.25 93 HIS A CA 1
ATOM 699 C C . HIS A 1 93 ? -11.326 -11.546 -29.240 1.00 85.25 93 HIS A C 1
ATOM 701 O O . HIS A 1 93 ? -12.404 -11.736 -28.629 1.00 85.25 93 HIS A O 1
#